Protein AF-A0A1I1KXE6-F1 (afdb_monomer_lite)

Secondary structure (DSSP, 8-state):
------------PPP-------S------EE-SS--EE-SHHHHHHH-TTS-HHHHHHHHHHHHHHHHHTTTS-TT-EEEEEEEETTEEEEEEESSS-EEEEEES--TTSSSS---EEEEEESS--BHHHHHHTT--HHHH-SEEEETTTTEEEE----

Organism: NCBI:txid574651

pLDDT: mean 83.88, std 18.48, range [37.38, 98.06]

Foldseek 3Di:
DDDDDDDDDDDDDDDDPPPPPDDDPPQDKDFFVPWAFAQALVSLVVGVPPADPLVSVQQNPQQVVQVVVLVPPDPGFGWTWGMDTNFKTWGWGDH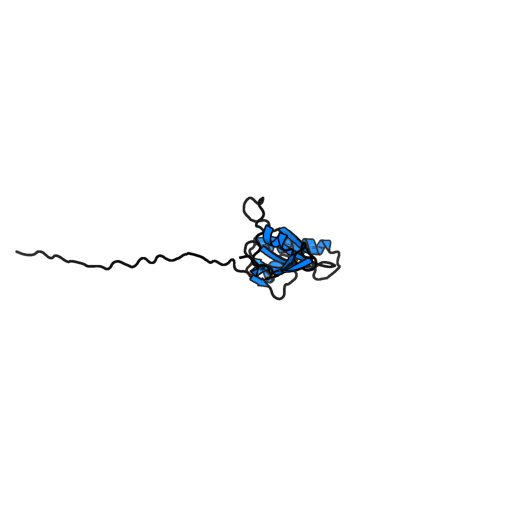VLIWTWMWGQPDPDPPPSGDIDTPDTHNPFAAPVSCVVVQPACVRRHQWGAHPVVRDIDGDHGD

Structure (mmCIF, N/CA/C/O backbone):
data_AF-A0A1I1KXE6-F1
#
_entry.id   AF-A0A1I1KXE6-F1
#
loop_
_atom_site.group_PDB
_atom_site.id
_atom_site.type_symbol
_atom_site.label_atom_id
_atom_site.label_alt_id
_atom_site.label_comp_id
_atom_site.label_asym_id
_atom_site.label_entity_id
_atom_site.label_seq_id
_atom_site.pdbx_PDB_ins_code
_atom_site.Cartn_x
_atom_site.Cartn_y
_atom_site.Cartn_z
_atom_site.occupancy
_atom_site.B_iso_or_equiv
_atom_site.auth_seq_id
_atom_site.auth_comp_id
_atom_site.auth_asym_id
_atom_site.auth_atom_id
_atom_site.pdbx_PDB_model_num
ATOM 1 N N . MET A 1 1 ? -86.847 -21.025 5.854 1.00 41.41 1 MET A N 1
ATOM 2 C CA . MET A 1 1 ? -85.815 -22.019 5.484 1.00 41.41 1 MET A CA 1
ATOM 3 C C . MET A 1 1 ? -84.518 -21.243 5.311 1.00 41.41 1 MET A C 1
ATOM 5 O O . MET A 1 1 ? -84.485 -20.377 4.456 1.00 41.41 1 MET A O 1
ATOM 9 N N . SER A 1 2 ? -83.664 -21.227 6.339 1.00 45.62 2 SER A N 1
ATOM 10 C CA . SER A 1 2 ? -82.397 -21.998 6.384 1.00 45.62 2 SER A CA 1
ATOM 11 C C . SER A 1 2 ? -81.297 -21.315 5.553 1.00 45.62 2 SER A C 1
ATOM 13 O O . SER A 1 2 ? -81.529 -21.044 4.389 1.00 45.62 2 SER A O 1
ATOM 15 N N . ALA A 1 3 ? -80.087 -21.013 6.018 1.00 39.41 3 ALA A N 1
ATOM 16 C CA . ALA A 1 3 ? -79.439 -21.131 7.318 1.00 39.41 3 ALA A CA 1
ATOM 17 C C . ALA A 1 3 ? -78.260 -20.130 7.358 1.00 39.41 3 ALA A C 1
ATOM 19 O O . ALA A 1 3 ? -77.681 -19.806 6.321 1.00 39.41 3 ALA A O 1
ATOM 20 N N . LEU A 1 4 ? -77.905 -19.673 8.563 1.00 44.94 4 LEU A N 1
ATOM 21 C CA . LEU A 1 4 ? -76.601 -19.087 8.879 1.00 44.94 4 LEU A CA 1
ATOM 22 C C . LEU A 1 4 ? -75.495 -20.130 8.653 1.00 44.94 4 LEU A C 1
ATOM 24 O O . LEU A 1 4 ? -75.635 -21.262 9.112 1.00 44.94 4 LEU A O 1
ATOM 28 N N . VAL A 1 5 ? -74.353 -19.711 8.103 1.00 53.12 5 VAL A N 1
ATOM 29 C CA . VAL A 1 5 ? -73.060 -20.353 8.383 1.00 53.12 5 VAL A CA 1
ATOM 30 C C . VAL A 1 5 ? -72.049 -19.262 8.731 1.00 53.12 5 VAL A C 1
ATOM 32 O O . VAL A 1 5 ? -71.606 -18.500 7.875 1.00 53.12 5 VAL A O 1
ATOM 35 N N . LEU A 1 6 ? -71.715 -19.189 10.021 1.00 48.81 6 LEU A N 1
ATOM 36 C CA . LEU A 1 6 ? -70.491 -18.581 10.536 1.00 48.81 6 LEU A CA 1
ATOM 37 C C . LEU A 1 6 ? -69.322 -19.521 10.227 1.00 48.81 6 LEU A C 1
ATOM 39 O O . LEU A 1 6 ? -69.389 -20.702 10.560 1.00 48.81 6 LEU A O 1
ATOM 43 N N . ALA A 1 7 ? -68.228 -18.989 9.688 1.00 56.66 7 ALA A N 1
ATOM 44 C CA . ALA A 1 7 ? -66.931 -19.654 9.723 1.00 56.66 7 ALA A CA 1
ATOM 45 C C . ALA A 1 7 ? -65.927 -18.738 10.432 1.00 56.66 7 ALA A C 1
ATOM 47 O O . ALA A 1 7 ? -65.491 -17.721 9.896 1.00 56.66 7 ALA A O 1
ATOM 48 N N . ALA A 1 8 ? -65.602 -19.108 11.670 1.00 54.84 8 ALA A N 1
ATOM 49 C CA . ALA A 1 8 ? -64.491 -18.567 12.431 1.00 54.84 8 ALA A CA 1
ATOM 50 C C . ALA A 1 8 ? -63.182 -19.161 11.892 1.00 54.84 8 ALA A C 1
ATOM 52 O O . ALA A 1 8 ? -63.000 -20.376 11.899 1.00 54.84 8 ALA A O 1
ATOM 53 N N . GLY A 1 9 ? -62.272 -18.300 11.438 1.00 46.72 9 GLY A N 1
ATOM 54 C CA . GLY A 1 9 ? -60.909 -18.668 11.067 1.00 46.72 9 GLY A CA 1
ATOM 55 C C . GLY A 1 9 ? -59.907 -17.982 11.987 1.00 46.72 9 GLY A C 1
ATOM 56 O O . GLY A 1 9 ? -59.546 -16.831 11.763 1.00 46.72 9 GLY A O 1
ATOM 57 N N . LEU A 1 10 ? -59.470 -18.693 13.026 1.00 55.59 10 LEU A N 1
ATOM 58 C CA . LEU A 1 10 ? -58.271 -18.379 13.803 1.00 55.59 10 LEU A CA 1
ATOM 59 C C . LEU A 1 10 ? -57.039 -18.653 12.925 1.00 55.59 10 LEU A C 1
ATOM 61 O O . LEU A 1 10 ? -56.799 -19.797 12.547 1.00 55.59 10 LEU A O 1
ATOM 65 N N . GLY A 1 11 ? -56.264 -17.616 12.606 1.00 50.56 11 GLY A N 1
ATOM 66 C CA . GLY A 1 11 ? -55.044 -17.716 11.801 1.00 50.56 11 GLY A CA 1
ATOM 67 C C . GLY A 1 11 ? -53.886 -16.951 12.436 1.00 50.56 11 GLY A C 1
ATOM 68 O O . GLY A 1 11 ? -53.798 -15.738 12.300 1.00 50.56 11 GLY A O 1
ATOM 69 N N . ALA A 1 12 ? -53.054 -17.703 13.157 1.00 60.78 12 ALA A N 1
ATOM 70 C CA . ALA A 1 12 ? -51.730 -17.429 13.721 1.00 60.78 12 ALA A CA 1
ATOM 71 C C . ALA A 1 12 ? -51.061 -16.059 13.452 1.00 60.78 12 ALA A C 1
ATOM 73 O O . ALA A 1 12 ? -50.735 -15.702 12.321 1.00 60.78 12 ALA A O 1
ATOM 74 N N . ALA A 1 13 ? -50.702 -15.371 14.542 1.00 61.81 13 ALA A N 1
ATOM 75 C CA . ALA A 1 13 ? -49.701 -14.311 14.538 1.00 61.81 13 ALA A CA 1
ATOM 76 C C . ALA A 1 13 ? -48.337 -14.881 14.105 1.00 61.81 13 ALA A C 1
ATOM 78 O O . ALA A 1 13 ? -47.782 -15.762 14.764 1.00 61.81 13 ALA A O 1
ATOM 79 N N . ALA A 1 14 ? -47.795 -14.377 12.996 1.00 60.69 14 ALA A N 1
ATOM 80 C CA . ALA A 1 14 ? -46.437 -14.689 12.572 1.00 60.69 14 ALA A CA 1
ATOM 81 C C . ALA A 1 14 ? -45.428 -14.011 13.518 1.00 60.69 14 ALA A C 1
ATOM 83 O O . ALA A 1 14 ? -45.583 -12.822 13.817 1.00 60.69 14 ALA A O 1
ATOM 84 N N . PRO A 1 15 ? -44.384 -14.717 13.989 1.00 52.41 15 PRO A N 1
ATOM 85 C CA . PRO A 1 15 ? -43.332 -14.090 14.766 1.00 52.41 15 PRO A CA 1
ATOM 86 C C . PRO A 1 15 ? -42.561 -13.118 13.871 1.00 52.41 15 PRO A C 1
ATOM 88 O O . PRO A 1 15 ? -42.193 -13.430 12.737 1.00 52.41 15 PRO A O 1
ATOM 91 N N . ALA A 1 16 ? -42.325 -11.923 14.405 1.00 56.09 16 ALA A N 1
ATOM 92 C CA . ALA A 1 16 ? -41.470 -10.919 13.809 1.00 56.09 16 ALA A CA 1
ATOM 93 C C . ALA A 1 16 ? -40.079 -11.513 13.547 1.00 56.09 16 ALA A C 1
ATOM 95 O O . ALA A 1 16 ? -39.319 -11.784 14.477 1.00 56.09 16 ALA A O 1
ATOM 96 N N . VAL A 1 17 ? -39.718 -11.680 12.274 1.00 53.38 17 VAL A N 1
ATOM 97 C CA . VAL A 1 17 ? -38.316 -11.842 11.889 1.00 53.38 17 VAL A CA 1
ATOM 98 C C . VAL A 1 17 ? -37.716 -10.444 11.879 1.00 53.38 17 VAL A C 1
ATOM 100 O O . VAL A 1 17 ? -37.549 -9.812 10.839 1.00 53.38 17 VAL A O 1
ATOM 103 N N . THR A 1 18 ? -37.421 -9.930 13.070 1.00 51.12 18 THR A N 1
ATOM 104 C CA . THR A 1 18 ? -36.503 -8.807 13.239 1.00 51.12 18 THR A CA 1
ATOM 105 C C . THR A 1 18 ? -35.128 -9.343 12.870 1.00 51.12 18 THR A C 1
ATOM 107 O O . THR A 1 18 ? -34.354 -9.791 13.713 1.00 51.12 18 THR A O 1
ATOM 110 N N . GLY A 1 19 ? -34.857 -9.400 11.567 1.00 45.28 19 GLY A N 1
ATOM 111 C CA . GLY A 1 19 ? -33.531 -9.670 11.055 1.00 45.28 19 GLY A CA 1
ATOM 112 C C . GLY A 1 19 ? -32.621 -8.583 11.594 1.00 45.28 19 GLY A C 1
ATOM 113 O O . GLY A 1 19 ? -32.635 -7.456 11.104 1.00 45.28 19 GLY A O 1
ATOM 114 N N . SER A 1 20 ? -31.854 -8.930 12.623 1.00 51.03 20 SER A N 1
ATOM 115 C CA . SER A 1 20 ? -30.671 -8.211 13.060 1.00 51.03 20 SER A CA 1
ATOM 116 C C . SER A 1 20 ? -29.697 -8.121 11.887 1.00 51.03 20 SER A C 1
ATOM 118 O O . SER A 1 20 ? -28.705 -8.837 11.819 1.00 51.03 20 SER A O 1
ATOM 120 N N . ALA A 1 21 ? -29.939 -7.188 10.970 1.00 48.06 21 ALA A N 1
ATOM 121 C CA . ALA A 1 21 ? -28.910 -6.577 10.143 1.00 48.06 21 ALA A CA 1
ATOM 122 C C . ALA A 1 21 ? -28.094 -5.623 11.035 1.00 48.06 21 ALA A C 1
ATOM 124 O O . ALA A 1 21 ? -27.962 -4.434 10.764 1.00 48.06 21 ALA A O 1
ATOM 125 N N . SER A 1 22 ? -27.615 -6.137 12.167 1.00 48.56 22 SER A N 1
ATOM 126 C CA . SER A 1 22 ? -26.813 -5.409 13.132 1.00 48.56 22 SER A CA 1
ATOM 127 C C . SER A 1 22 ? -25.443 -6.064 13.171 1.00 48.56 22 SER A C 1
ATOM 129 O O . SER A 1 22 ? -25.302 -7.215 13.572 1.00 48.56 22 SER A O 1
ATOM 131 N N . ALA A 1 23 ? -24.461 -5.272 12.745 1.00 43.88 23 ALA A N 1
ATOM 132 C CA . ALA A 1 23 ? -23.025 -5.482 12.854 1.00 43.88 23 ALA A CA 1
ATOM 133 C C . ALA A 1 23 ? -22.349 -6.460 11.867 1.00 43.88 23 ALA A C 1
ATOM 135 O O . ALA A 1 23 ? -22.761 -7.585 11.631 1.00 43.88 23 ALA A O 1
ATOM 136 N N . ALA A 1 24 ? -21.198 -5.996 11.371 1.00 42.62 24 ALA A N 1
ATOM 137 C CA . ALA A 1 24 ? -20.098 -6.799 10.843 1.00 42.62 24 ALA A CA 1
ATOM 138 C C . ALA A 1 24 ? -20.184 -7.323 9.394 1.00 42.62 24 ALA A C 1
ATOM 140 O O . ALA A 1 24 ? -19.811 -8.458 9.113 1.00 42.62 24 ALA A O 1
ATOM 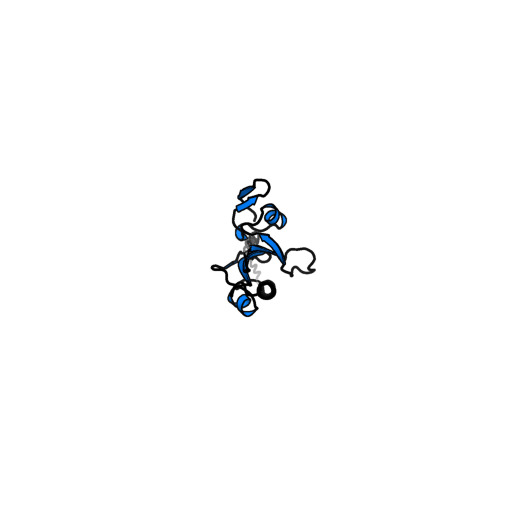141 N N . THR A 1 25 ? -20.370 -6.431 8.410 1.00 44.31 25 THR A N 1
ATOM 142 C CA . THR A 1 25 ? -19.406 -6.500 7.291 1.00 44.31 25 THR A CA 1
ATOM 143 C C . THR A 1 25 ? -18.069 -6.009 7.839 1.00 44.31 25 THR A C 1
ATOM 145 O O . THR A 1 25 ? -17.703 -4.846 7.656 1.00 44.31 25 THR A O 1
ATOM 148 N N . ALA A 1 26 ? -17.358 -6.867 8.578 1.00 50.03 26 ALA A N 1
ATOM 149 C CA . ALA A 1 26 ? -15.948 -6.635 8.851 1.00 50.03 26 ALA A CA 1
ATOM 150 C C . ALA A 1 26 ? -15.311 -6.268 7.506 1.00 50.03 26 ALA A C 1
ATOM 152 O O . ALA A 1 26 ? -15.572 -6.930 6.495 1.00 50.03 26 ALA A O 1
ATOM 153 N N . ARG A 1 27 ? -14.589 -5.143 7.441 1.00 65.50 27 ARG A N 1
ATOM 154 C CA . ARG A 1 27 ? -13.959 -4.694 6.194 1.00 65.50 27 ARG A CA 1
ATOM 155 C C . ARG A 1 27 ? -12.980 -5.780 5.765 1.00 65.50 27 ARG A C 1
ATOM 157 O O . ARG A 1 27 ? -11.855 -5.795 6.242 1.00 65.50 27 ARG A O 1
ATOM 164 N N . ARG A 1 28 ? -13.428 -6.684 4.887 1.00 86.75 28 ARG A N 1
ATOM 165 C CA . ARG A 1 28 ? -12.654 -7.843 4.442 1.00 86.75 28 ARG A CA 1
ATOM 166 C C . ARG A 1 28 ? -11.296 -7.362 3.948 1.00 86.75 28 ARG A C 1
ATOM 168 O O . ARG A 1 28 ? -11.234 -6.490 3.073 1.00 86.75 28 ARG A O 1
ATOM 175 N N . VAL A 1 29 ? -10.245 -7.902 4.549 1.00 92.94 29 VAL A N 1
ATOM 176 C CA . VAL A 1 29 ? -8.875 -7.736 4.077 1.00 92.94 29 VAL A CA 1
ATOM 177 C C . VAL A 1 29 ? -8.596 -8.854 3.077 1.00 92.94 29 VAL A C 1
ATOM 179 O O . VAL A 1 29 ? -8.995 -9.999 3.285 1.00 92.94 29 VAL A O 1
ATOM 182 N N . VAL A 1 30 ? -7.984 -8.499 1.954 1.00 95.00 30 VAL A N 1
ATOM 183 C CA . VAL A 1 30 ? -7.464 -9.431 0.952 1.00 95.00 30 VAL A CA 1
ATOM 184 C C . VAL A 1 30 ? -5.950 -9.418 1.084 1.00 95.00 30 VAL A C 1
ATOM 186 O O . VAL A 1 30 ? -5.364 -8.339 1.024 1.00 95.00 30 VAL A O 1
ATOM 189 N N . HIS A 1 31 ? -5.346 -10.587 1.267 1.00 95.50 31 HIS A N 1
ATOM 190 C CA . HIS A 1 31 ? -3.897 -10.763 1.345 1.00 95.50 31 HIS A CA 1
ATOM 191 C C . HIS A 1 31 ? -3.374 -11.341 0.027 1.00 95.50 31 HIS A C 1
ATOM 193 O O . HIS A 1 31 ? -4.053 -12.152 -0.604 1.00 95.50 31 HIS A O 1
ATOM 199 N N . PHE A 1 32 ? -2.187 -10.907 -0.388 1.00 95.00 32 PHE A N 1
ATOM 200 C CA . PHE A 1 32 ? -1.516 -11.349 -1.609 1.00 95.00 32 PHE A CA 1
ATOM 201 C C . PHE A 1 32 ? -0.160 -11.952 -1.239 1.00 95.00 32 PHE A C 1
ATOM 203 O O . PHE A 1 32 ? 0.783 -11.225 -0.928 1.00 95.00 32 PHE A O 1
ATOM 210 N N . GLU A 1 33 ? -0.072 -13.282 -1.263 1.00 91.19 33 GLU A N 1
ATOM 211 C CA . GLU A 1 33 ? 1.123 -14.030 -0.863 1.00 91.19 33 GLU A CA 1
ATOM 212 C C . GLU A 1 33 ? 1.530 -15.035 -1.962 1.00 91.19 33 GLU A C 1
ATOM 214 O O . GLU A 1 33 ? 0.732 -15.914 -2.296 1.00 91.19 33 GLU A O 1
ATOM 219 N N . PRO A 1 34 ? 2.748 -14.925 -2.536 1.00 88.75 34 PRO A N 1
ATOM 220 C CA . PRO A 1 34 ? 3.679 -13.799 -2.395 1.00 88.75 34 PRO A CA 1
ATOM 221 C C . PRO A 1 34 ? 3.177 -12.536 -3.136 1.00 88.75 34 PRO A C 1
ATOM 223 O O . PRO A 1 34 ? 2.437 -12.645 -4.118 1.00 88.75 34 PRO A O 1
ATOM 226 N N . PRO A 1 35 ? 3.592 -11.322 -2.722 1.00 91.50 35 PRO A N 1
ATOM 227 C CA . PRO A 1 35 ? 3.305 -10.116 -3.488 1.00 91.50 35 PRO A CA 1
ATOM 228 C C . PRO A 1 35 ? 4.111 -10.106 -4.796 1.00 91.50 35 PRO A C 1
ATOM 230 O O . PRO A 1 35 ? 5.264 -10.535 -4.848 1.00 91.50 35 PRO A O 1
ATOM 233 N N . HIS A 1 36 ? 3.517 -9.564 -5.859 1.00 95.44 36 HIS A N 1
ATOM 234 C CA . HIS A 1 36 ? 4.135 -9.477 -7.184 1.00 95.44 36 HIS A CA 1
ATOM 235 C C . HIS A 1 36 ? 4.273 -8.027 -7.645 1.00 95.44 36 HIS A C 1
ATOM 237 O O . HIS A 1 36 ? 3.419 -7.196 -7.337 1.00 95.44 36 HIS A O 1
ATOM 243 N N . SER A 1 37 ? 5.302 -7.757 -8.455 1.00 95.56 37 SER A N 1
ATOM 244 C CA . SER A 1 37 ? 5.494 -6.455 -9.099 1.00 95.56 37 SER A CA 1
ATOM 245 C C . SER A 1 37 ? 4.320 -6.121 -10.019 1.00 95.56 37 SER A C 1
ATOM 247 O O . SER A 1 37 ? 4.063 -6.799 -11.021 1.00 95.56 37 SER A O 1
ATOM 249 N N . VAL A 1 38 ? 3.633 -5.034 -9.697 1.00 97.12 38 VAL A N 1
ATOM 250 C CA . VAL A 1 38 ? 2.612 -4.402 -10.521 1.00 97.12 38 VAL A CA 1
ATOM 251 C C . VAL A 1 38 ? 3.222 -3.157 -11.144 1.00 97.12 38 VAL A C 1
ATOM 253 O O . VAL A 1 38 ? 3.640 -2.246 -10.439 1.00 97.12 38 VAL A O 1
ATOM 256 N N . HIS A 1 39 ? 3.278 -3.122 -12.472 1.00 94.81 39 HIS A N 1
ATOM 257 C CA . HIS A 1 39 ? 3.877 -2.015 -13.232 1.00 94.81 39 HIS A CA 1
ATOM 258 C C . HIS A 1 39 ? 3.160 -1.739 -14.563 1.00 94.81 39 HIS A C 1
ATOM 260 O O . HIS A 1 39 ? 3.649 -0.987 -15.401 1.00 94.81 39 HIS A O 1
ATOM 266 N N . ASN A 1 40 ? 2.015 -2.387 -14.794 1.00 96.50 40 ASN A N 1
ATOM 267 C CA . ASN A 1 40 ? 1.108 -2.132 -15.912 1.00 96.50 40 ASN A CA 1
ATOM 268 C C . ASN A 1 40 ? -0.269 -2.778 -15.658 1.00 96.50 40 ASN A C 1
ATOM 270 O O . ASN A 1 40 ? -0.445 -3.580 -14.735 1.00 96.50 40 ASN A O 1
ATOM 274 N N . ALA A 1 41 ? -1.241 -2.485 -16.526 1.00 97.19 41 ALA A N 1
ATOM 275 C CA . ALA A 1 41 ? -2.609 -2.997 -16.410 1.00 97.19 41 ALA A CA 1
ATOM 276 C C .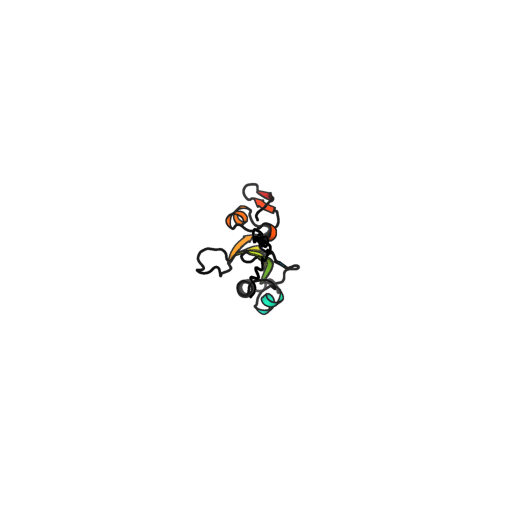 ALA A 1 41 ? -2.701 -4.536 -16.422 1.00 97.19 41 ALA A C 1
ATOM 278 O O . ALA A 1 41 ? -3.521 -5.103 -15.702 1.00 97.19 41 ALA A O 1
ATOM 279 N N . ARG A 1 42 ? -1.841 -5.224 -17.190 1.00 97.62 42 ARG A N 1
ATOM 280 C CA . ARG A 1 42 ? -1.815 -6.695 -17.266 1.00 97.62 42 ARG A CA 1
ATOM 281 C C . ARG A 1 42 ? -1.390 -7.306 -15.931 1.00 97.62 42 ARG A C 1
ATOM 283 O O . ARG A 1 42 ? -2.070 -8.194 -15.424 1.00 97.62 42 ARG A O 1
ATOM 290 N N . THR A 1 43 ? -0.304 -6.810 -15.341 1.00 97.50 43 THR A N 1
ATOM 291 C CA . THR A 1 43 ? 0.163 -7.250 -14.014 1.00 97.50 43 THR A CA 1
ATOM 292 C C . THR A 1 43 ? -0.849 -6.927 -12.915 1.00 97.50 43 THR A C 1
ATOM 294 O O . THR A 1 43 ? -1.122 -7.783 -12.079 1.00 97.50 43 THR A O 1
ATOM 297 N N . ALA A 1 44 ? -1.499 -5.759 -12.966 1.00 97.38 44 ALA A N 1
ATOM 298 C CA . ALA A 1 44 ? -2.539 -5.394 -12.006 1.00 97.38 44 ALA A CA 1
ATOM 299 C C . ALA A 1 44 ? -3.765 -6.317 -12.101 1.00 97.38 44 ALA A C 1
ATOM 301 O O . ALA A 1 44 ? -4.289 -6.752 -11.079 1.00 97.38 44 ALA A O 1
ATOM 302 N N . ALA A 1 45 ? -4.219 -6.644 -13.315 1.00 96.81 45 ALA A N 1
ATOM 303 C CA . ALA A 1 45 ? -5.330 -7.570 -13.523 1.00 96.81 45 ALA A CA 1
ATOM 304 C C . ALA A 1 45 ? -5.000 -8.993 -13.048 1.00 96.81 45 ALA A C 1
ATOM 306 O O . ALA A 1 45 ? -5.854 -9.645 -12.452 1.00 96.81 45 ALA A O 1
ATOM 307 N N . ARG A 1 46 ? -3.763 -9.453 -13.280 1.00 97.00 46 ARG A N 1
ATOM 308 C CA . ARG A 1 46 ? -3.306 -10.793 -12.893 1.00 97.00 46 ARG A CA 1
ATOM 309 C C . ARG A 1 46 ? -3.152 -10.949 -11.381 1.00 97.00 46 ARG A C 1
ATOM 311 O O . ARG A 1 46 ? -3.586 -11.956 -10.833 1.00 97.00 46 ARG A O 1
ATOM 318 N N . PHE A 1 47 ? -2.523 -9.981 -10.716 1.00 97.69 47 PHE A N 1
ATOM 319 C CA . PHE A 1 47 ? -2.083 -10.152 -9.329 1.00 97.69 47 PHE A CA 1
ATOM 320 C C . PHE A 1 47 ? -3.007 -9.503 -8.298 1.00 97.69 47 PHE A C 1
ATOM 322 O O . PHE A 1 47 ? -3.133 -10.023 -7.198 1.00 97.69 47 PHE A O 1
ATOM 329 N N . LEU A 1 48 ? -3.730 -8.434 -8.647 1.00 96.62 48 LEU A N 1
ATOM 330 C CA . LEU A 1 48 ? -4.598 -7.706 -7.709 1.00 96.62 48 LEU A CA 1
ATOM 331 C C . LEU A 1 48 ? -6.070 -8.116 -7.844 1.00 96.62 48 LEU A C 1
ATOM 333 O O . LEU A 1 48 ? -6.976 -7.270 -7.903 1.00 96.62 48 LEU A O 1
ATOM 337 N N . HIS A 1 49 ? -6.323 -9.421 -7.917 1.00 93.69 49 HIS A N 1
ATOM 338 C CA . HIS A 1 49 ? -7.678 -9.966 -7.904 1.00 93.69 49 HIS A CA 1
ATOM 339 C C . HIS A 1 49 ? -8.391 -9.619 -6.581 1.00 93.69 49 HIS A C 1
ATOM 341 O O . HIS A 1 49 ? -7.765 -9.361 -5.558 1.00 93.69 49 HIS A O 1
ATOM 347 N N . GLY A 1 50 ? -9.722 -9.506 -6.597 1.00 90.50 50 GLY A N 1
ATOM 348 C CA . GLY A 1 50 ? -10.496 -9.121 -5.403 1.00 90.50 50 GLY A CA 1
ATOM 349 C C . GLY A 1 50 ? -10.396 -7.641 -4.988 1.00 90.50 50 GLY A C 1
ATOM 350 O O . GLY A 1 50 ? -11.075 -7.224 -4.050 1.00 90.50 50 GLY A O 1
ATOM 351 N N . THR A 1 51 ? -9.612 -6.821 -5.697 1.00 94.31 51 THR A N 1
ATOM 352 C CA . THR A 1 51 ? -9.543 -5.366 -5.478 1.00 94.31 51 THR A CA 1
ATOM 353 C C . THR A 1 51 ? -10.538 -4.588 -6.350 1.00 94.31 51 THR A C 1
ATOM 355 O O . THR A 1 51 ? -11.195 -5.135 -7.241 1.00 94.31 51 THR A O 1
ATOM 358 N N . SER A 1 52 ? -10.661 -3.278 -6.117 1.00 92.56 52 SER A N 1
ATOM 359 C CA . SER A 1 52 ? -11.485 -2.405 -6.968 1.00 92.56 52 SER A CA 1
ATOM 360 C C . SER A 1 52 ? -10.811 -2.104 -8.321 1.00 92.56 52 SER A C 1
ATOM 362 O O . SER A 1 52 ? -9.585 -1.973 -8.364 1.00 92.56 52 SER A O 1
ATOM 364 N N . PRO A 1 53 ? -11.575 -1.900 -9.415 1.00 93.56 53 PRO A N 1
ATOM 365 C CA . PRO A 1 53 ? -11.017 -1.426 -10.686 1.00 93.56 53 PRO A CA 1
ATOM 366 C C . PRO A 1 53 ? -10.205 -0.129 -10.548 1.00 93.56 53 PRO A C 1
ATOM 368 O O . PRO A 1 53 ? -9.149 0.001 -11.161 1.00 93.56 53 PRO A O 1
ATOM 371 N N . ALA A 1 54 ? -10.657 0.796 -9.694 1.00 92.81 54 ALA A N 1
ATOM 372 C CA . ALA A 1 54 ? -9.951 2.045 -9.410 1.00 92.81 54 ALA A CA 1
ATOM 373 C C . ALA A 1 54 ? -8.569 1.806 -8.780 1.00 92.81 54 ALA A C 1
ATOM 375 O O . ALA A 1 54 ? -7.595 2.438 -9.179 1.00 92.81 54 ALA A O 1
ATOM 376 N N . PHE A 1 55 ? -8.462 0.861 -7.839 1.00 95.31 55 PHE A N 1
ATOM 377 C CA . PHE A 1 55 ? -7.173 0.509 -7.241 1.00 95.31 55 PHE A CA 1
ATOM 378 C C . PHE A 1 55 ? -6.233 -0.159 -8.246 1.00 95.31 55 PHE A C 1
ATOM 380 O O . PHE A 1 55 ? -5.060 0.188 -8.295 1.00 95.31 55 PHE A O 1
ATOM 387 N N . ARG A 1 56 ? -6.738 -1.071 -9.091 1.00 96.38 56 ARG A N 1
ATOM 388 C CA . ARG A 1 56 ? -5.912 -1.701 -10.138 1.00 96.38 56 ARG A CA 1
ATOM 389 C C . ARG A 1 56 ? -5.351 -0.685 -11.124 1.00 96.38 56 ARG A C 1
ATOM 391 O O . ARG A 1 56 ? -4.191 -0.799 -11.504 1.00 96.38 56 ARG A O 1
ATOM 398 N N . ARG A 1 57 ? -6.165 0.297 -11.525 1.00 96.06 57 ARG A N 1
ATOM 399 C CA . ARG A 1 57 ? -5.724 1.404 -12.380 1.00 96.06 57 ARG A CA 1
ATOM 400 C C . ARG A 1 57 ? -4.615 2.206 -11.700 1.00 96.06 57 ARG A C 1
ATOM 402 O O . ARG A 1 57 ? -3.545 2.335 -12.279 1.00 96.06 57 ARG A O 1
ATOM 409 N N . PHE A 1 58 ? -4.847 2.644 -10.462 1.00 96.06 58 PHE A N 1
ATOM 410 C CA . PHE A 1 58 ? -3.842 3.351 -9.666 1.00 96.06 58 PHE A CA 1
ATOM 411 C C . PHE A 1 58 ? -2.529 2.563 -9.570 1.00 96.06 58 PHE A C 1
ATOM 413 O O . PHE A 1 58 ? -1.476 3.091 -9.903 1.00 96.06 58 PHE A O 1
ATOM 420 N N . ALA A 1 59 ? -2.586 1.288 -9.177 1.00 97.06 59 ALA A N 1
ATOM 421 C CA . ALA A 1 59 ? -1.386 0.481 -8.990 1.00 97.06 59 ALA A CA 1
ATOM 422 C C . ALA A 1 59 ? -0.615 0.255 -10.302 1.00 97.06 59 ALA A C 1
ATOM 424 O O . ALA A 1 59 ? 0.612 0.221 -10.304 1.00 97.06 59 ALA A O 1
ATOM 425 N N . ALA A 1 60 ? -1.323 0.126 -11.427 1.00 97.19 60 ALA A N 1
ATOM 426 C CA . ALA A 1 60 ? -0.700 0.036 -12.742 1.00 97.19 60 ALA A CA 1
ATOM 427 C C . ALA A 1 60 ? 0.010 1.340 -13.141 1.00 97.19 60 ALA A C 1
ATOM 429 O O . ALA A 1 60 ? 1.130 1.285 -13.642 1.00 97.19 60 ALA A O 1
ATOM 430 N N . GLU A 1 61 ? -0.638 2.488 -12.935 1.00 96.50 61 GLU A N 1
ATOM 431 C CA . GLU A 1 61 ? -0.099 3.812 -13.271 1.00 96.50 61 GLU A CA 1
ATOM 432 C C . GLU A 1 61 ? 1.108 4.162 -12.391 1.00 96.50 61 GLU A C 1
ATOM 434 O O . GLU A 1 61 ? 2.164 4.540 -12.904 1.00 96.50 61 GLU A O 1
ATOM 439 N N . GLU A 1 62 ? 0.982 3.952 -11.083 1.00 96.44 62 GLU A N 1
ATOM 440 C CA . GLU A 1 62 ? 2.029 4.232 -10.104 1.00 96.44 62 GLU A CA 1
ATOM 441 C C . GLU A 1 62 ? 3.214 3.272 -10.251 1.00 96.44 62 GLU A C 1
ATOM 443 O O . GLU A 1 62 ? 4.364 3.698 -10.297 1.00 96.44 62 GLU A O 1
ATOM 448 N N . GLY A 1 63 ? 2.958 1.978 -10.448 1.00 95.69 63 GLY A N 1
ATOM 449 C CA . GLY A 1 63 ? 4.011 1.008 -10.728 1.00 95.69 63 GLY A CA 1
ATOM 450 C C . GLY A 1 63 ? 4.765 1.301 -12.029 1.00 95.69 63 GLY A C 1
ATOM 451 O O . GLY A 1 63 ? 5.984 1.147 -12.092 1.00 95.69 63 GLY A O 1
ATOM 452 N N . ALA A 1 64 ? 4.062 1.766 -13.068 1.00 94.75 64 ALA A N 1
ATOM 453 C CA . ALA A 1 64 ? 4.698 2.207 -14.305 1.00 94.75 64 ALA A CA 1
ATOM 454 C C . ALA A 1 64 ? 5.556 3.463 -14.090 1.00 94.75 64 ALA A C 1
ATOM 456 O O . ALA A 1 64 ? 6.617 3.575 -14.701 1.00 94.75 64 ALA A O 1
ATOM 457 N N . ARG A 1 65 ? 5.111 4.404 -13.242 1.00 94.62 65 ARG A N 1
ATOM 458 C CA . ARG A 1 65 ? 5.889 5.588 -12.845 1.00 94.62 65 ARG A CA 1
ATOM 459 C C . ARG A 1 65 ? 7.176 5.179 -12.130 1.00 94.62 65 ARG A C 1
ATOM 461 O O . ARG A 1 65 ? 8.247 5.523 -12.615 1.00 94.62 65 ARG A O 1
ATOM 468 N N . ILE A 1 66 ? 7.062 4.361 -11.082 1.00 93.94 66 ILE A N 1
ATOM 469 C CA . ILE A 1 66 ? 8.189 3.796 -10.326 1.00 93.94 66 ILE A CA 1
ATOM 470 C C . ILE A 1 66 ? 9.213 3.159 -11.269 1.00 93.94 66 ILE A C 1
ATOM 472 O O . ILE A 1 66 ? 10.393 3.481 -11.220 1.00 93.94 66 ILE A O 1
ATOM 476 N N . ARG A 1 67 ? 8.763 2.294 -12.185 1.00 91.75 67 ARG A N 1
ATOM 477 C CA . ARG A 1 67 ? 9.658 1.598 -13.117 1.00 91.75 67 ARG A CA 1
ATOM 478 C C . ARG A 1 67 ? 10.390 2.536 -14.081 1.00 91.75 67 ARG A C 1
ATOM 480 O O . ARG A 1 67 ? 11.517 2.236 -14.458 1.00 91.75 67 ARG A O 1
ATOM 487 N N . ARG A 1 68 ? 9.762 3.638 -14.507 1.00 91.31 68 ARG A N 1
ATOM 488 C CA . ARG A 1 68 ? 10.423 4.655 -15.346 1.00 91.31 68 ARG A CA 1
ATOM 489 C C . ARG A 1 68 ? 11.461 5.450 -14.558 1.00 91.31 68 ARG A C 1
ATOM 491 O O . ARG A 1 68 ? 12.506 5.771 -15.110 1.00 91.31 68 ARG A O 1
ATOM 498 N N . GLU A 1 69 ? 11.164 5.767 -13.302 1.00 90.00 69 GLU A N 1
ATOM 499 C CA . GLU A 1 69 ? 12.035 6.568 -12.434 1.00 90.00 69 GLU A CA 1
ATOM 500 C C . GLU A 1 69 ? 13.211 5.771 -11.855 1.00 90.00 69 GLU A C 1
ATOM 502 O O . GLU A 1 69 ? 14.268 6.343 -11.621 1.00 90.00 69 GLU A O 1
ATOM 507 N N . ASP A 1 70 ? 13.069 4.453 -11.683 1.00 87.75 70 ASP A N 1
ATOM 508 C CA . ASP A 1 70 ? 14.110 3.576 -11.123 1.00 87.75 70 ASP A CA 1
ATOM 509 C C . ASP A 1 70 ? 15.369 3.447 -12.006 1.00 87.75 70 ASP A C 1
ATOM 511 O O . ASP A 1 70 ? 16.375 2.883 -11.581 1.00 87.75 70 ASP A O 1
ATOM 515 N N . GLY A 1 71 ? 15.339 3.936 -13.252 1.00 76.62 71 GLY A N 1
ATOM 516 C CA . GLY A 1 71 ? 16.541 4.066 -14.088 1.00 76.62 71 GLY A CA 1
ATOM 517 C C . GLY A 1 71 ? 17.254 2.752 -14.444 1.00 76.62 71 GLY A C 1
ATOM 518 O O . GLY A 1 71 ? 18.371 2.793 -14.948 1.00 76.62 71 GLY A O 1
ATOM 519 N N . GLY A 1 72 ? 16.627 1.593 -14.208 1.00 69.12 72 GLY A N 1
ATOM 520 C CA . GLY A 1 72 ? 17.180 0.274 -14.534 1.00 69.12 72 GLY A CA 1
ATOM 521 C C . GLY A 1 72 ? 17.899 -0.445 -13.389 1.00 69.12 72 GLY A C 1
ATOM 522 O O . GLY A 1 72 ? 18.575 -1.437 -13.651 1.00 69.12 72 GLY A O 1
ATOM 523 N N . CYS A 1 73 ? 17.740 -0.002 -12.137 1.00 68.69 73 CYS A N 1
ATOM 524 C CA . CYS A 1 73 ? 18.319 -0.681 -10.974 1.00 68.69 73 CYS A CA 1
ATOM 525 C C . CYS A 1 73 ? 17.905 -2.151 -10.851 1.00 68.69 73 CYS A C 1
ATOM 527 O O . CYS A 1 73 ? 18.722 -2.990 -10.469 1.00 68.69 73 CYS A O 1
ATOM 529 N N . GLN A 1 74 ? 16.644 -2.479 -11.157 1.00 64.62 74 GLN A N 1
ATOM 530 C CA . GLN A 1 74 ? 16.148 -3.856 -11.140 1.00 64.62 74 GLN A CA 1
ATOM 531 C C . GLN A 1 74 ? 15.150 -4.143 -12.273 1.00 64.62 74 GLN A C 1
ATOM 533 O O . GLN A 1 74 ? 14.371 -3.294 -12.698 1.00 64.62 74 GLN A O 1
ATOM 538 N N . GLY A 1 75 ? 15.101 -5.401 -12.729 1.00 69.12 75 GLY A N 1
ATOM 539 C CA . GLY A 1 75 ? 14.115 -5.858 -13.723 1.00 69.12 75 GLY A CA 1
ATOM 540 C C . GLY A 1 75 ? 12.662 -5.903 -13.216 1.00 69.12 75 GLY A C 1
ATOM 541 O O . GLY A 1 75 ? 11.733 -6.051 -14.019 1.00 69.12 75 GLY A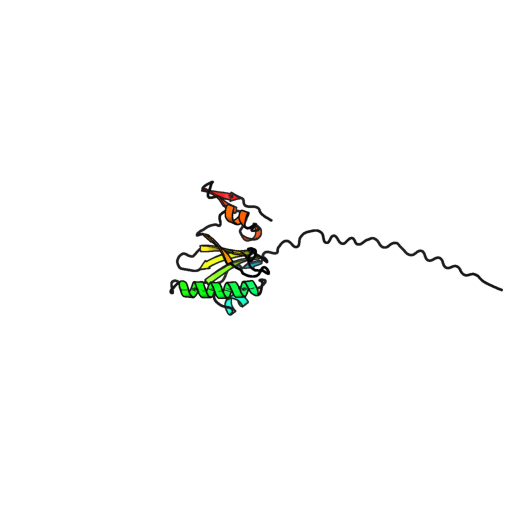 O 1
ATOM 542 N N . ASN A 1 76 ? 12.462 -5.752 -11.900 1.00 81.38 76 ASN A N 1
ATOM 543 C CA . ASN A 1 76 ? 11.196 -5.994 -11.205 1.00 81.38 76 ASN A CA 1
ATOM 544 C C . ASN A 1 76 ? 10.623 -4.756 -10.485 1.00 81.38 76 ASN A C 1
ATOM 546 O O . ASN A 1 76 ? 9.736 -4.895 -9.639 1.00 81.38 76 ASN A O 1
ATOM 550 N N . SER A 1 77 ? 11.076 -3.550 -10.818 1.00 92.44 77 SER A N 1
ATOM 551 C CA . SER A 1 77 ? 10.612 -2.313 -10.179 1.00 92.44 77 SER A CA 1
ATOM 552 C C . SER A 1 77 ? 9.115 -2.075 -10.401 1.00 92.44 77 SER A C 1
ATOM 554 O O . SER A 1 77 ? 8.574 -2.376 -11.473 1.00 92.44 77 SER A O 1
ATOM 556 N N . GLY A 1 78 ? 8.426 -1.592 -9.367 1.00 94.56 78 GLY A N 1
ATOM 557 C CA . GLY A 1 78 ? 6.972 -1.428 -9.367 1.00 94.56 78 GLY A CA 1
ATOM 558 C C . GLY A 1 78 ? 6.347 -1.490 -7.975 1.00 94.56 78 GLY A C 1
ATOM 559 O O . GLY A 1 78 ? 7.034 -1.450 -6.958 1.00 94.56 78 GLY A O 1
ATOM 560 N N . LEU A 1 79 ? 5.021 -1.597 -7.940 1.00 96.81 79 LEU A N 1
ATOM 561 C CA . LEU A 1 79 ? 4.237 -1.726 -6.712 1.00 96.81 79 LEU A CA 1
ATOM 562 C C . LEU A 1 79 ? 4.073 -3.189 -6.302 1.00 96.81 79 LEU A C 1
ATOM 564 O O . LEU A 1 79 ? 3.662 -4.009 -7.117 1.00 96.81 79 LEU A O 1
ATOM 568 N N . TYR A 1 80 ? 4.294 -3.498 -5.030 1.00 97.50 80 TYR A N 1
ATOM 569 C CA . TYR A 1 80 ? 4.107 -4.825 -4.446 1.00 97.50 80 TYR A CA 1
ATOM 570 C C . TYR A 1 80 ? 3.040 -4.738 -3.362 1.00 97.50 80 TYR A C 1
ATOM 572 O O . TYR A 1 80 ? 3.310 -4.319 -2.243 1.00 97.50 80 TYR A O 1
ATOM 580 N N . VAL A 1 81 ? 1.803 -5.107 -3.686 1.00 98.06 81 VAL A N 1
ATOM 581 C CA . VAL A 1 81 ? 0.691 -5.044 -2.725 1.00 98.06 81 VAL A CA 1
ATOM 582 C C . VAL A 1 81 ? 0.662 -6.331 -1.910 1.00 98.06 81 VAL A C 1
ATOM 584 O O . VAL A 1 81 ? 0.578 -7.405 -2.491 1.00 98.06 81 VAL A O 1
ATOM 587 N N . GLN A 1 82 ? 0.694 -6.216 -0.584 1.00 97.62 82 GLN A N 1
ATOM 588 C CA . GLN A 1 82 ? 0.616 -7.340 0.356 1.00 97.62 82 GLN A CA 1
ATOM 589 C C . GLN A 1 82 ? -0.791 -7.503 0.929 1.00 97.62 82 GLN A C 1
ATOM 591 O O . GLN A 1 82 ? -1.277 -8.621 1.076 1.00 97.62 82 GLN A O 1
ATOM 596 N N . ALA A 1 83 ? -1.470 -6.394 1.229 1.00 97.25 83 ALA A N 1
ATOM 597 C CA . ALA A 1 83 ? -2.815 -6.420 1.787 1.00 97.25 83 ALA A CA 1
ATOM 598 C C . ALA A 1 83 ? -3.687 -5.288 1.234 1.00 97.25 83 ALA A C 1
ATOM 600 O O . ALA A 1 83 ? -3.217 -4.179 0.973 1.00 97.25 83 ALA A O 1
ATOM 601 N N . PHE A 1 84 ? -4.983 -5.549 1.075 1.00 96.69 84 PHE A N 1
ATOM 602 C CA . PHE A 1 84 ? -5.956 -4.600 0.542 1.00 96.69 84 PHE A CA 1
ATOM 603 C C . PHE A 1 84 ? -7.277 -4.637 1.307 1.00 96.69 84 PHE A C 1
ATOM 605 O O . PHE A 1 84 ? -7.800 -5.689 1.657 1.00 96.69 84 PHE A O 1
ATOM 612 N N . THR A 1 85 ? -7.889 -3.469 1.464 1.00 94.06 85 THR A N 1
ATOM 613 C CA . THR A 1 85 ? -9.301 -3.304 1.811 1.00 94.06 85 THR A CA 1
ATOM 614 C C . THR A 1 85 ? -9.899 -2.162 0.988 1.00 94.06 85 THR A C 1
ATOM 616 O O . THR A 1 85 ? -9.179 -1.393 0.356 1.00 94.06 85 THR A O 1
ATOM 619 N N . ARG A 1 86 ? -11.225 -1.966 1.031 1.00 89.94 86 ARG A N 1
ATOM 620 C CA . ARG A 1 86 ? -11.941 -0.946 0.230 1.00 89.94 86 ARG A CA 1
ATOM 621 C C . ARG A 1 86 ? -11.402 0.487 0.348 1.00 89.94 86 ARG A C 1
ATOM 623 O O . ARG A 1 86 ? -11.776 1.326 -0.466 1.00 89.94 86 ARG A O 1
ATOM 630 N N . GLY A 1 87 ? -10.571 0.794 1.344 1.00 91.56 87 GLY A N 1
ATOM 631 C CA . GLY A 1 87 ? -9.920 2.101 1.393 1.00 91.56 87 GLY A CA 1
ATOM 632 C C . GLY A 1 87 ? -8.515 2.154 1.957 1.00 91.56 87 GLY A C 1
ATOM 633 O O . GLY A 1 87 ? -8.084 3.236 2.337 1.00 91.56 87 GLY A O 1
ATOM 634 N N . TYR A 1 88 ? -7.817 1.026 2.025 1.00 95.56 88 TYR A N 1
ATOM 635 C CA . TYR A 1 88 ? -6.385 1.020 2.302 1.00 95.56 88 TYR A CA 1
ATOM 636 C C . TYR A 1 88 ? -5.715 -0.094 1.508 1.00 95.56 88 TYR A C 1
ATOM 638 O O . TYR A 1 88 ? -6.343 -1.114 1.229 1.00 95.56 88 TYR A O 1
ATOM 646 N N . ALA A 1 89 ? -4.449 0.100 1.186 1.00 97.19 89 ALA A N 1
ATOM 647 C CA . ALA A 1 89 ? -3.575 -0.936 0.678 1.00 97.19 89 ALA A CA 1
ATOM 648 C C . ALA A 1 89 ? -2.228 -0.802 1.382 1.00 97.19 89 ALA A C 1
ATOM 650 O O . ALA A 1 89 ? -1.787 0.318 1.637 1.00 97.19 89 ALA A O 1
ATOM 651 N N . PHE A 1 90 ? -1.615 -1.929 1.704 1.00 97.62 90 PHE A N 1
ATOM 652 C CA . PHE A 1 90 ? -0.319 -2.026 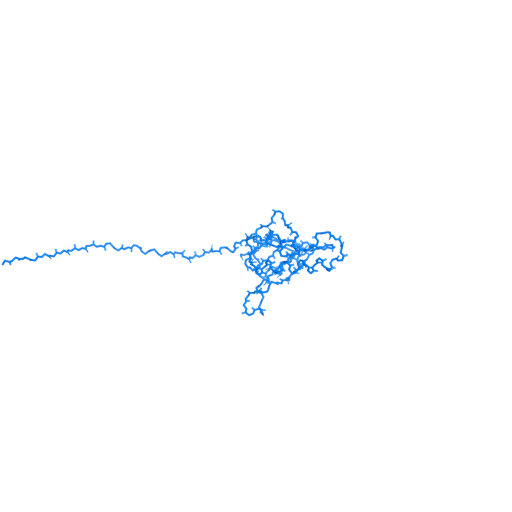2.361 1.00 97.62 90 PHE A CA 1
ATOM 653 C C . PHE A 1 90 ? 0.593 -2.924 1.531 1.00 97.62 90 PHE A C 1
ATOM 655 O O . PHE A 1 90 ? 0.120 -3.866 0.886 1.00 97.62 90 PHE A O 1
ATOM 662 N N . GLY A 1 91 ? 1.879 -2.605 1.507 1.00 97.19 91 GLY A N 1
ATOM 663 C CA . GLY A 1 91 ? 2.843 -3.292 0.668 1.00 97.19 91 GLY A CA 1
ATOM 664 C C . GLY A 1 91 ? 4.167 -2.552 0.605 1.00 97.19 91 GLY A C 1
ATOM 665 O O . GLY A 1 91 ? 4.534 -1.846 1.541 1.00 97.19 91 GLY A O 1
ATOM 666 N N . SER A 1 92 ? 4.858 -2.678 -0.521 1.00 96.19 92 SER A N 1
ATOM 667 C CA . SER A 1 92 ? 6.132 -2.015 -0.769 1.00 96.19 92 SER A CA 1
ATOM 668 C C . SER A 1 92 ? 6.243 -1.442 -2.179 1.00 96.19 92 SER A C 1
ATOM 670 O O . SER A 1 92 ? 5.495 -1.789 -3.099 1.00 96.19 92 SER A O 1
ATOM 672 N N . VAL A 1 93 ? 7.194 -0.530 -2.331 1.00 95.88 93 VAL A N 1
ATOM 673 C CA . VAL A 1 93 ? 7.672 -0.007 -3.606 1.00 95.88 93 VAL A CA 1
ATOM 674 C C . VAL A 1 93 ? 9.023 -0.648 -3.891 1.00 95.88 93 VAL A C 1
ATOM 676 O O . VAL A 1 93 ? 9.948 -0.553 -3.087 1.00 95.88 93 VAL A O 1
ATOM 679 N N . GLY A 1 94 ? 9.115 -1.340 -5.025 1.00 92.69 94 GLY A N 1
ATOM 680 C CA . GLY A 1 94 ? 10.359 -1.918 -5.514 1.00 92.69 94 GLY A CA 1
ATOM 681 C C . GLY A 1 94 ? 11.104 -0.911 -6.380 1.00 92.69 94 GLY A C 1
ATOM 682 O O . GLY A 1 94 ? 10.686 -0.663 -7.511 1.00 92.69 94 GLY A O 1
ATOM 683 N N . THR A 1 95 ? 12.187 -0.369 -5.834 1.00 89.19 95 THR A N 1
ATOM 684 C CA . THR A 1 95 ? 13.199 0.493 -6.473 1.00 89.19 95 THR A CA 1
ATOM 685 C C . THR A 1 95 ? 14.580 0.142 -5.906 1.00 89.19 95 THR A C 1
ATOM 687 O O . THR A 1 95 ? 14.673 -0.717 -5.022 1.00 89.19 95 THR A O 1
ATOM 690 N N . CYS A 1 96 ? 15.659 0.811 -6.333 1.00 84.69 96 CYS A N 1
ATOM 691 C CA . CYS A 1 96 ? 16.923 0.775 -5.584 1.00 84.69 96 CYS A CA 1
ATOM 692 C C . CYS A 1 96 ? 16.664 1.178 -4.117 1.00 84.69 96 CYS A C 1
ATOM 694 O O . CYS A 1 96 ? 16.253 2.303 -3.835 1.00 84.69 96 CYS A O 1
ATOM 696 N N . GLY A 1 97 ? 16.893 0.264 -3.175 1.00 85.56 97 GLY A N 1
ATOM 697 C CA . GLY A 1 97 ? 16.652 0.484 -1.746 1.00 85.56 97 GLY A CA 1
ATOM 698 C C . GLY A 1 97 ? 15.244 0.105 -1.292 1.00 85.56 97 GLY A C 1
ATOM 699 O O . GLY A 1 97 ? 15.122 -0.538 -0.256 1.00 85.56 97 GLY A O 1
ATOM 700 N N . GLY A 1 98 ? 14.215 0.415 -2.088 1.00 91.31 98 GLY A N 1
ATOM 701 C CA . GLY A 1 98 ? 12.819 0.082 -1.798 1.00 91.31 98 GLY A CA 1
ATOM 702 C C . GLY A 1 98 ? 12.306 0.622 -0.456 1.00 91.31 98 GLY A C 1
ATOM 703 O O . GLY A 1 98 ? 13.055 1.118 0.385 1.00 91.31 98 GLY A O 1
ATOM 704 N N . TYR A 1 99 ? 10.995 0.552 -0.254 1.00 94.88 99 TYR A N 1
ATOM 705 C CA . TYR A 1 99 ? 10.386 0.954 1.016 1.00 94.88 99 TYR A CA 1
ATOM 706 C C . TYR A 1 99 ? 9.008 0.318 1.199 1.00 94.88 99 TYR A C 1
ATOM 708 O O . TYR A 1 99 ? 8.328 -0.008 0.223 1.00 94.88 99 TYR A O 1
ATOM 716 N N . VAL A 1 100 ? 8.577 0.142 2.449 1.00 96.00 100 VAL A N 1
ATOM 717 C CA . VAL A 1 100 ? 7.195 -0.232 2.772 1.00 96.00 100 VAL A CA 1
ATOM 718 C C . VAL A 1 100 ? 6.304 0.997 2.711 1.00 96.00 100 VAL A C 1
ATOM 720 O O . VAL A 1 100 ? 6.704 2.087 3.118 1.00 96.00 100 VAL A O 1
ATOM 723 N N . ALA A 1 101 ? 5.082 0.832 2.225 1.00 97.44 101 ALA A N 1
ATOM 724 C CA . ALA A 1 101 ? 4.187 1.943 1.971 1.00 97.44 101 ALA A CA 1
ATOM 725 C C . ALA A 1 101 ? 2.726 1.615 2.275 1.00 97.44 101 ALA A C 1
ATOM 727 O O . ALA A 1 101 ? 2.278 0.464 2.283 1.00 97.44 101 ALA A O 1
ATOM 728 N N . LEU A 1 102 ? 1.977 2.680 2.545 1.00 97.62 102 LEU A N 1
ATOM 729 C CA . LEU A 1 102 ? 0.541 2.650 2.773 1.00 97.62 102 LEU A CA 1
ATOM 730 C C . LEU A 1 102 ? -0.134 3.593 1.790 1.00 97.62 102 LEU A C 1
ATOM 732 O O . LEU A 1 102 ? 0.181 4.784 1.725 1.00 97.62 102 LEU A O 1
ATOM 736 N N . TRP A 1 103 ? -1.147 3.074 1.108 1.00 96.81 103 TRP A N 1
ATOM 737 C CA . TRP A 1 103 ? -2.000 3.842 0.213 1.00 96.81 103 TRP A CA 1
ATOM 738 C C . TRP A 1 103 ? -3.423 3.900 0.745 1.00 96.81 103 TRP A C 1
ATOM 740 O O . TRP A 1 103 ? -3.921 2.962 1.370 1.00 96.81 103 TRP A O 1
ATOM 750 N N . THR A 1 104 ? -4.120 4.999 0.474 1.00 94.38 104 THR A N 1
ATOM 751 C CA . THR A 1 104 ? -5.539 5.132 0.814 1.00 94.38 104 THR A CA 1
ATOM 752 C C . THR A 1 104 ? -6.274 6.024 -0.177 1.00 94.38 104 THR A C 1
ATOM 754 O O . THR A 1 104 ? -5.704 6.943 -0.758 1.00 94.38 104 THR A O 1
ATOM 757 N N . ASN A 1 105 ? -7.567 5.757 -0.343 1.00 91.75 105 ASN A N 1
ATOM 758 C CA . ASN A 1 105 ? -8.511 6.586 -1.093 1.00 91.75 105 ASN A CA 1
ATOM 759 C C . ASN A 1 105 ? -9.434 7.418 -0.179 1.00 91.75 105 ASN A C 1
ATOM 761 O O . ASN A 1 105 ? -10.404 8.006 -0.653 1.00 91.75 105 ASN A O 1
ATOM 765 N N . ARG A 1 106 ? -9.185 7.438 1.141 1.00 86.31 106 ARG A N 1
ATOM 766 C CA . ARG A 1 106 ? -10.082 8.063 2.131 1.00 86.31 106 ARG A CA 1
ATOM 767 C C . ARG A 1 106 ? -9.847 9.558 2.358 1.00 86.31 106 ARG A C 1
ATOM 769 O O . ARG A 1 106 ? -10.421 10.137 3.279 1.00 86.31 106 ARG A O 1
ATOM 776 N N . LEU A 1 107 ? -8.975 10.189 1.581 1.00 80.44 107 LEU A N 1
ATOM 777 C CA . LEU A 1 107 ? -8.565 11.568 1.836 1.00 80.44 107 LEU A CA 1
ATOM 778 C C . LEU A 1 107 ? -9.581 12.542 1.239 1.00 80.44 107 LEU A C 1
ATOM 780 O O . LEU A 1 107 ? -9.991 12.397 0.089 1.00 80.44 107 LEU A O 1
ATOM 784 N N . LYS A 1 108 ? -10.024 13.513 2.053 1.00 62.62 108 LYS A N 1
ATOM 785 C CA . LYS A 1 108 ? -10.980 14.550 1.637 1.00 62.62 108 LYS A CA 1
ATOM 786 C C . LYS A 1 108 ? -10.361 15.387 0.507 1.00 62.62 108 LYS A C 1
ATOM 788 O O . LYS A 1 108 ? -9.198 15.767 0.610 1.00 62.62 108 LYS A O 1
ATOM 793 N N . GLY A 1 109 ? -11.133 15.652 -0.550 1.00 50.47 109 GLY A N 1
ATOM 794 C CA . GLY A 1 109 ? -10.700 16.422 -1.729 1.00 50.47 109 GLY A CA 1
ATOM 795 C C . GLY A 1 109 ? -10.928 15.722 -3.074 1.00 50.47 109 GLY A C 1
ATOM 796 O O . GLY A 1 109 ? -10.942 16.380 -4.104 1.00 50.47 109 GLY A O 1
ATOM 797 N N . GLY A 1 110 ? -11.196 14.413 -3.083 1.00 43.69 110 GLY A N 1
ATOM 798 C CA . GLY A 1 110 ? -11.832 13.751 -4.224 1.00 43.69 110 GLY A CA 1
ATOM 799 C C . GLY A 1 110 ? -13.338 13.757 -3.999 1.00 43.69 110 GLY A C 1
ATOM 800 O O . GLY A 1 110 ? -13.808 13.015 -3.140 1.00 43.69 110 GLY A O 1
ATOM 801 N N . GLY A 1 111 ? -14.088 14.602 -4.715 1.00 37.38 111 GLY A N 1
ATOM 802 C CA . GLY A 1 111 ? -15.526 14.858 -4.494 1.00 37.38 111 GLY A CA 1
ATOM 803 C C . GLY A 1 111 ? -16.444 13.623 -4.488 1.00 37.38 111 GLY A C 1
ATOM 804 O O . GLY A 1 111 ? -17.605 13.717 -4.106 1.00 37.38 111 GLY A O 1
ATOM 805 N N . LYS A 1 112 ? -15.922 12.452 -4.858 1.00 42.22 112 LYS A N 1
ATOM 806 C CA . LYS A 1 112 ? -16.470 11.113 -4.624 1.00 42.22 112 LYS A CA 1
ATOM 807 C C . LYS A 1 112 ? -15.252 10.229 -4.330 1.00 42.22 112 LYS A C 1
ATOM 809 O O . LYS A 1 112 ? -14.366 10.172 -5.177 1.00 42.22 112 LYS A O 1
ATOM 814 N N . GLY A 1 113 ? -15.136 9.629 -3.140 1.00 49.69 113 GLY A N 1
ATOM 815 C CA . GLY A 1 113 ? -13.928 8.892 -2.719 1.00 49.69 113 GLY A CA 1
ATOM 816 C C . GLY A 1 113 ? -13.393 7.976 -3.829 1.00 49.69 113 GLY A C 1
ATOM 817 O O . GLY A 1 113 ? -14.098 7.069 -4.261 1.00 49.69 113 GLY A O 1
ATOM 818 N N . GLY A 1 114 ? -12.192 8.253 -4.350 1.00 57.50 114 GLY A N 1
ATOM 819 C CA . GLY A 1 114 ? -11.809 7.671 -5.644 1.00 57.50 114 GLY A CA 1
ATOM 820 C C . GLY A 1 114 ? -10.342 7.761 -6.055 1.00 57.50 114 GLY A C 1
ATOM 821 O O . GLY A 1 114 ? -9.907 6.917 -6.834 1.00 57.50 114 GLY A O 1
ATOM 822 N N . HIS A 1 115 ? -9.551 8.689 -5.511 1.00 84.38 115 HIS A N 1
ATOM 823 C CA . HIS A 1 115 ? -8.127 8.776 -5.851 1.00 84.38 115 HIS A CA 1
ATOM 824 C C . HIS A 1 115 ? -7.287 8.129 -4.758 1.00 84.38 115 HIS A C 1
ATOM 826 O O . HIS A 1 115 ? -7.195 8.628 -3.636 1.00 84.38 115 HIS A O 1
ATOM 832 N N . TRP A 1 116 ? -6.718 6.977 -5.091 1.00 92.56 116 TRP A N 1
ATOM 833 C CA . TRP A 1 116 ? -5.692 6.337 -4.285 1.00 92.56 116 TRP A CA 1
ATOM 834 C C . TRP A 1 116 ? -4.422 7.181 -4.306 1.00 92.56 116 TRP A C 1
ATOM 836 O O . TRP A 1 116 ? -4.046 7.709 -5.349 1.00 92.56 116 TRP A O 1
ATOM 846 N N . ARG A 1 117 ? -3.781 7.316 -3.147 1.00 93.19 117 ARG A N 1
ATOM 847 C CA . ARG A 1 117 ? -2.478 7.969 -3.013 1.00 93.19 117 ARG A CA 1
ATOM 848 C C . ARG A 1 117 ? -1.672 7.337 -1.898 1.00 93.19 117 ARG A C 1
ATOM 850 O O . ARG A 1 117 ? -2.258 6.812 -0.945 1.00 93.19 117 ARG A O 1
ATOM 857 N N . GLU A 1 118 ? -0.355 7.427 -2.007 1.00 95.19 118 GLU A N 1
ATOM 858 C CA . GLU A 1 118 ? 0.544 7.080 -0.912 1.00 95.19 118 GLU A CA 1
ATOM 859 C C . GLU A 1 118 ? 0.368 8.102 0.218 1.00 95.19 118 GLU A C 1
ATOM 861 O O . GLU A 1 118 ? 0.221 9.303 -0.022 1.00 95.19 118 GLU A O 1
ATOM 866 N N . VAL A 1 119 ? 0.307 7.624 1.458 1.00 94.62 119 VAL A N 1
ATOM 867 C CA . VAL A 1 119 ? 0.237 8.479 2.654 1.00 94.62 119 VAL A CA 1
ATOM 868 C C . VAL A 1 119 ? 1.453 8.367 3.552 1.00 94.62 119 VAL A C 1
ATOM 870 O O . VAL A 1 119 ? 1.632 9.224 4.418 1.00 94.62 119 VAL A O 1
ATOM 873 N N . VAL A 1 120 ? 2.244 7.312 3.377 1.00 95.62 120 VAL A N 1
ATOM 874 C CA . VAL A 1 120 ? 3.526 7.115 4.042 1.00 95.62 120 VAL A CA 1
ATOM 875 C C . VAL A 1 120 ? 4.333 6.064 3.286 1.00 95.62 120 VAL A C 1
ATOM 877 O O . VAL A 1 120 ? 3.764 5.059 2.851 1.00 95.62 120 VAL A O 1
ATOM 880 N N . GLY A 1 121 ? 5.641 6.302 3.215 1.00 95.25 121 GLY A N 1
ATOM 881 C CA . GLY A 1 121 ? 6.680 5.341 2.874 1.00 95.25 121 GLY A CA 1
ATOM 882 C C . GLY A 1 121 ? 7.753 5.335 3.972 1.00 95.25 121 GLY A C 1
ATOM 883 O O . GLY A 1 121 ? 8.109 6.396 4.488 1.00 95.25 121 GLY A O 1
ATOM 884 N N . THR A 1 122 ? 8.228 4.160 4.379 1.00 93.88 122 THR A N 1
ATOM 885 C CA . THR A 1 122 ? 9.289 3.973 5.391 1.00 93.88 122 THR A CA 1
ATOM 886 C C . THR A 1 122 ? 10.172 2.791 5.009 1.00 93.88 122 THR A C 1
ATOM 888 O O . THR A 1 122 ? 9.682 1.878 4.357 1.00 93.88 122 THR A O 1
ATOM 891 N N . GLN A 1 123 ? 11.427 2.740 5.462 1.00 90.75 123 GLN A N 1
ATOM 892 C CA . GLN A 1 123 ? 12.299 1.597 5.148 1.00 90.75 123 GLN A CA 1
ATOM 893 C C . GLN A 1 123 ? 11.788 0.282 5.753 1.00 90.75 123 GLN A C 1
ATOM 895 O O . GLN A 1 123 ? 11.640 -0.694 5.026 1.00 90.75 123 GLN A O 1
ATOM 900 N N . ASP A 1 124 ? 11.440 0.285 7.045 1.00 84.56 124 ASP A N 1
ATOM 901 C CA . ASP A 1 124 ? 11.172 -0.966 7.769 1.00 84.56 124 ASP A CA 1
ATOM 902 C C . ASP A 1 124 ? 9.719 -1.100 8.235 1.00 84.56 124 ASP A C 1
ATOM 904 O O . ASP A 1 124 ? 9.051 -2.096 7.966 1.00 84.56 124 ASP A O 1
ATOM 908 N N . SER A 1 125 ? 9.206 -0.103 8.963 1.00 88.00 125 SER A N 1
ATOM 909 C CA . SER A 1 125 ? 7.896 -0.196 9.614 1.00 88.00 125 SER A CA 1
ATOM 910 C C . SER A 1 125 ? 7.154 1.133 9.654 1.00 88.00 125 SER A C 1
ATOM 912 O O . SER A 1 125 ? 7.733 2.206 9.838 1.00 88.00 125 SER A O 1
ATOM 914 N N . ILE A 1 126 ? 5.828 1.051 9.532 1.00 93.56 126 ILE A N 1
ATOM 915 C CA . ILE A 1 126 ? 4.975 2.235 9.565 1.00 93.56 126 ILE A CA 1
ATOM 916 C C . ILE A 1 126 ? 4.825 2.733 11.004 1.00 93.56 126 ILE A C 1
ATOM 918 O O . ILE A 1 126 ? 4.564 1.976 11.943 1.00 93.56 126 ILE A O 1
ATOM 922 N N . TYR A 1 127 ? 4.931 4.049 11.170 1.00 95.12 127 TYR A N 1
ATOM 923 C CA . TYR A 1 127 ? 4.845 4.688 12.475 1.00 95.12 127 TYR A CA 1
ATOM 924 C C . TYR A 1 127 ? 3.424 4.677 13.046 1.00 95.12 127 TYR A C 1
ATOM 926 O O . TYR A 1 127 ? 2.449 5.026 12.371 1.00 95.12 127 TYR A O 1
ATOM 934 N N . CYS A 1 128 ? 3.309 4.391 14.343 1.00 96.12 128 CYS A N 1
ATOM 935 C CA . CYS A 1 128 ? 2.032 4.371 15.055 1.00 96.12 128 CYS A CA 1
ATOM 936 C C . CYS A 1 128 ? 1.197 5.657 14.898 1.00 96.12 128 CYS A C 1
ATOM 938 O O . CYS A 1 128 ? -0.017 5.542 14.707 1.00 96.12 128 CYS A O 1
ATOM 940 N N . PRO A 1 129 ? 1.773 6.882 14.945 1.00 96.00 129 PRO A N 1
ATOM 941 C CA . PRO A 1 129 ? 1.001 8.106 14.733 1.00 96.00 129 PRO A CA 1
ATOM 942 C C . PRO A 1 129 ? 0.331 8.160 13.357 1.00 96.00 129 PRO A C 1
ATOM 944 O O . PRO A 1 129 ? -0.788 8.655 13.246 1.00 96.00 129 PRO A O 1
ATOM 947 N N . VAL A 1 130 ? 0.971 7.612 12.319 1.00 94.75 130 VAL A N 1
ATOM 948 C CA . VAL A 1 130 ? 0.416 7.563 10.961 1.00 94.75 130 VAL A CA 1
ATOM 949 C C . VAL A 1 130 ? -0.770 6.604 10.906 1.00 94.75 130 VAL A C 1
ATOM 951 O O . VAL A 1 130 ? -1.852 6.984 10.454 1.00 94.75 130 VAL A O 1
ATOM 954 N N . LEU A 1 131 ? -0.599 5.387 11.428 1.00 95.81 131 LEU A N 1
ATOM 955 C CA . LEU A 1 131 ? -1.657 4.375 11.442 1.00 95.81 131 LEU A CA 1
ATOM 956 C C . LEU A 1 131 ? -2.890 4.836 12.239 1.00 95.81 131 LEU A C 1
ATOM 958 O O . LEU A 1 131 ? -4.028 4.681 11.781 1.00 95.81 131 LEU A O 1
ATOM 962 N N . LYS A 1 132 ? -2.665 5.488 13.389 1.00 95.38 132 LYS A N 1
ATOM 963 C CA . LYS A 1 132 ? -3.716 6.109 14.211 1.00 95.38 132 LYS A CA 1
ATOM 964 C C . LYS A 1 132 ? -4.394 7.272 13.484 1.00 95.38 132 LYS A C 1
ATOM 966 O O . 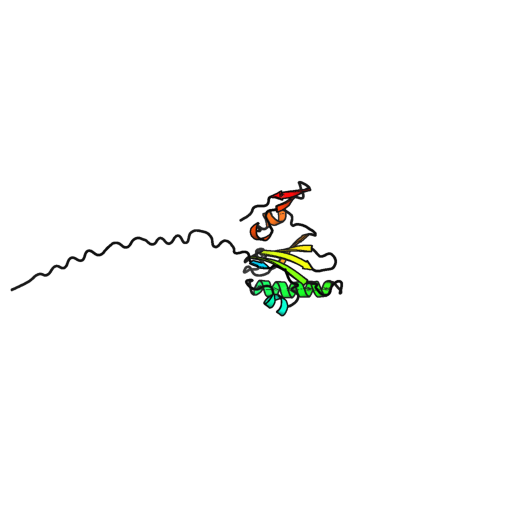LYS A 1 132 ? -5.620 7.294 13.389 1.00 95.38 132 LYS A O 1
ATOM 971 N N . ARG A 1 133 ? -3.622 8.204 12.905 1.00 93.94 133 ARG A N 1
ATOM 972 C CA . ARG A 1 133 ? -4.149 9.364 12.159 1.00 93.94 133 ARG A CA 1
ATOM 973 C C . ARG A 1 133 ? -5.081 8.935 11.032 1.00 93.94 133 ARG A C 1
ATOM 975 O O . ARG A 1 133 ? -6.141 9.530 10.850 1.00 93.94 133 ARG A O 1
ATOM 982 N N . TYR A 1 134 ? -4.689 7.910 10.281 1.00 92.44 134 TYR A N 1
ATOM 983 C CA . TYR A 1 134 ? -5.460 7.439 9.138 1.00 92.44 134 TYR A CA 1
ATOM 984 C C . TYR A 1 134 ? -6.487 6.370 9.477 1.00 92.44 134 TYR A C 1
ATOM 986 O O . TYR A 1 134 ? -7.193 5.955 8.565 1.00 92.44 134 TYR A O 1
ATOM 994 N N . LYS A 1 135 ? -6.630 5.951 10.737 1.00 94.12 135 LYS A N 1
ATOM 995 C CA . LYS A 1 135 ? -7.566 4.894 11.147 1.00 94.12 135 LYS A CA 1
ATOM 996 C C . LYS A 1 135 ? -7.381 3.583 10.350 1.00 94.12 135 LYS A C 1
ATOM 998 O O . LYS A 1 135 ? -8.346 3.017 9.832 1.00 94.12 135 LYS A O 1
ATOM 1003 N N . VAL A 1 136 ? -6.128 3.160 10.153 1.00 94.44 136 VAL A N 1
ATOM 1004 C CA . VAL A 1 136 ? -5.758 1.933 9.425 1.00 94.44 136 VAL A CA 1
ATOM 1005 C C . VAL A 1 136 ? -6.058 0.688 10.274 1.00 94.44 136 VAL A C 1
ATOM 1007 O O . VAL A 1 136 ? -5.539 0.606 11.383 1.00 94.44 136 VAL A O 1
ATOM 1010 N N . PRO A 1 137 ? -6.832 -0.299 9.806 1.00 94.56 137 PRO A N 1
ATOM 1011 C CA . PRO A 1 137 ? -7.087 -1.514 10.581 1.00 94.56 137 PRO A CA 1
ATOM 1012 C C . PRO A 1 137 ? -5.803 -2.317 10.827 1.00 94.56 137 PRO A C 1
ATOM 1014 O O . PRO A 1 137 ? -5.021 -2.511 9.896 1.00 94.56 137 PRO A O 1
ATOM 1017 N N . SER A 1 138 ? -5.601 -2.839 12.038 1.00 95.50 138 SER A N 1
ATOM 1018 C CA . SER A 1 138 ? -4.453 -3.708 12.356 1.00 95.50 138 SER A CA 1
ATOM 1019 C C . SER A 1 138 ? -4.474 -5.013 11.555 1.00 95.50 138 SER A C 1
ATOM 1021 O O . SER A 1 138 ? -3.427 -5.548 11.218 1.00 95.50 138 SER A O 1
ATOM 1023 N N . ALA A 1 139 ? -5.652 -5.480 11.129 1.00 94.81 139 ALA A N 1
ATOM 1024 C CA . ALA A 1 139 ? -5.771 -6.612 10.205 1.00 94.81 139 ALA A CA 1
ATOM 1025 C C . ALA A 1 139 ? -5.094 -6.374 8.835 1.00 94.81 139 ALA A C 1
ATOM 1027 O O . ALA A 1 139 ? -4.831 -7.329 8.115 1.00 94.81 139 ALA A O 1
ATOM 1028 N N . LEU A 1 140 ? -4.828 -5.115 8.456 1.00 95.31 140 LEU A N 1
ATOM 1029 C CA . LEU A 1 140 ? -4.157 -4.772 7.197 1.00 95.31 140 LEU A CA 1
ATOM 1030 C C . LEU A 1 140 ? -2.627 -4.722 7.326 1.00 95.31 140 LEU A C 1
ATOM 1032 O O . LEU A 1 140 ? -1.932 -5.106 6.394 1.00 95.31 140 LEU A O 1
ATOM 1036 N N . VAL A 1 141 ? -2.117 -4.184 8.438 1.00 94.44 141 VAL A N 1
ATOM 1037 C CA . VAL A 1 141 ? -0.697 -3.800 8.608 1.00 94.44 141 VAL A CA 1
ATOM 1038 C C . VAL A 1 141 ? 0.028 -4.585 9.704 1.00 94.44 141 VAL A C 1
ATOM 1040 O O . VAL A 1 141 ? 1.213 -4.366 9.924 1.00 94.44 141 VAL A O 1
ATOM 1043 N N . GLY A 1 142 ? -0.673 -5.481 10.401 1.00 93.56 142 GLY A N 1
ATOM 1044 C CA . GLY A 1 142 ? -0.162 -6.214 11.555 1.00 93.56 142 GLY A CA 1
ATOM 1045 C C . GLY A 1 142 ? -0.572 -5.604 12.899 1.00 93.56 142 GLY A C 1
ATOM 1046 O O . GLY A 1 142 ? -1.233 -4.565 12.984 1.00 93.56 142 GLY A O 1
ATOM 1047 N N . THR A 1 143 ? -0.192 -6.291 13.977 1.00 95.50 143 THR A N 1
ATOM 1048 C CA . THR A 1 143 ? -0.562 -5.958 15.364 1.00 95.50 143 THR A CA 1
ATOM 1049 C C . THR A 1 143 ? 0.503 -5.153 16.104 1.00 95.50 143 THR A C 1
ATOM 1051 O O . THR A 1 143 ? 0.431 -5.010 17.324 1.00 95.50 143 THR A O 1
ATOM 1054 N N . THR A 1 144 ? 1.510 -4.640 15.400 1.00 96.06 144 THR A N 1
ATOM 1055 C CA . THR A 1 144 ? 2.581 -3.813 15.965 1.00 96.06 144 THR A CA 1
ATOM 1056 C C . THR A 1 144 ? 2.918 -2.647 15.037 1.00 96.06 144 THR A C 1
ATOM 1058 O O . THR A 1 144 ? 2.600 -2.664 13.849 1.00 96.06 144 THR A O 1
ATOM 1061 N N . CYS A 1 145 ? 3.522 -1.595 15.586 1.00 95.88 145 CYS A N 1
ATOM 1062 C CA . CYS A 1 145 ? 4.012 -0.444 14.827 1.00 95.88 145 CYS A CA 1
ATOM 1063 C C . CYS A 1 145 ? 5.178 0.236 15.548 1.00 95.88 145 CYS A C 1
ATOM 1065 O O . CYS A 1 145 ? 5.340 0.090 16.760 1.00 95.88 145 CYS A O 1
ATOM 1067 N N . TRP A 1 146 ? 5.970 1.024 14.821 1.00 95.94 146 TRP A N 1
ATOM 1068 C CA . TRP A 1 146 ? 7.080 1.768 15.415 1.00 95.94 146 TRP A CA 1
ATOM 1069 C C . TRP A 1 146 ? 6.611 3.044 16.120 1.00 95.94 146 TRP A C 1
ATOM 1071 O O . TRP A 1 146 ? 5.875 3.864 15.555 1.00 95.94 146 TRP A O 1
ATOM 1081 N N . SER A 1 147 ? 7.056 3.236 17.360 1.00 95.75 147 SER A N 1
ATOM 1082 C CA . SER A 1 147 ? 6.802 4.437 18.152 1.00 95.75 147 SER A CA 1
ATOM 1083 C C . SER A 1 147 ? 8.027 5.355 18.135 1.00 95.75 147 SER A C 1
ATOM 1085 O O . SER A 1 147 ? 8.988 5.085 18.857 1.00 95.75 147 SER A O 1
ATOM 1087 N N . PRO A 1 148 ? 8.008 6.487 17.404 1.00 91.62 148 PRO A N 1
ATOM 1088 C CA . PRO A 1 148 ? 9.152 7.403 17.381 1.00 91.62 148 PRO A CA 1
ATOM 1089 C C . PRO A 1 148 ? 9.442 8.031 18.755 1.00 91.62 148 PRO A C 1
ATOM 1091 O O . PRO A 1 148 ? 10.589 8.335 19.058 1.00 91.62 148 PRO A O 1
ATOM 1094 N N . HIS A 1 149 ? 8.425 8.180 19.613 1.00 93.62 149 HIS A N 1
ATOM 1095 C CA . HIS A 1 149 ? 8.595 8.707 20.971 1.00 93.62 149 HIS A CA 1
ATOM 1096 C C . HIS A 1 149 ? 9.302 7.727 21.908 1.00 93.62 149 HIS A C 1
ATOM 1098 O O . HIS A 1 149 ? 10.064 8.152 22.769 1.00 93.62 149 HIS A O 1
ATOM 1104 N N . ARG A 1 150 ? 9.032 6.426 21.756 1.00 94.50 150 ARG A N 1
ATOM 1105 C CA . ARG A 1 150 ? 9.615 5.378 22.608 1.00 94.50 150 ARG A CA 1
ATOM 1106 C C . ARG A 1 150 ? 10.851 4.723 21.997 1.00 94.50 150 ARG A C 1
ATOM 1108 O O . ARG A 1 150 ? 11.565 4.032 22.703 1.00 94.50 150 ARG A O 1
ATOM 1115 N N . LYS A 1 151 ? 11.112 4.975 20.709 1.00 94.56 151 LYS A N 1
ATOM 1116 C CA . LYS A 1 151 ? 12.188 4.356 19.923 1.00 94.56 151 LYS A CA 1
ATOM 1117 C C . LYS A 1 151 ? 12.128 2.823 19.960 1.00 94.56 151 LYS A C 1
ATOM 1119 O O . LYS A 1 151 ? 13.154 2.159 20.038 1.00 94.56 151 LYS A O 1
ATOM 1124 N N . GLU A 1 152 ? 10.915 2.279 19.913 1.00 95.94 152 GLU A N 1
ATOM 1125 C CA . GLU A 1 152 ? 10.663 0.839 19.955 1.00 95.94 152 GLU A CA 1
ATOM 1126 C C . GLU A 1 152 ? 9.397 0.473 19.164 1.00 95.94 152 GLU A C 1
ATOM 1128 O O . GLU A 1 152 ? 8.522 1.315 18.913 1.00 95.94 152 GLU A O 1
ATOM 1133 N N . THR A 1 153 ? 9.285 -0.804 18.804 1.00 96.06 153 THR A N 1
ATOM 1134 C CA . THR A 1 153 ? 8.064 -1.397 18.251 1.00 96.06 153 THR A CA 1
ATOM 1135 C C . THR A 1 153 ? 7.086 -1.690 19.384 1.00 96.06 153 THR A C 1
ATOM 1137 O O . THR A 1 153 ? 7.414 -2.424 20.311 1.00 96.06 153 THR A O 1
ATOM 1140 N N . ILE A 1 154 ? 5.874 -1.142 19.302 1.00 96.38 154 ILE A N 1
ATOM 1141 C CA . ILE A 1 154 ? 4.830 -1.306 20.322 1.00 96.38 154 ILE A CA 1
ATOM 1142 C C . ILE A 1 154 ? 3.586 -1.999 19.751 1.00 96.38 154 ILE A C 1
ATOM 1144 O O . ILE A 1 154 ? 3.378 -1.975 18.532 1.00 96.38 154 ILE A O 1
ATOM 1148 N N . PRO A 1 155 ? 2.720 -2.575 20.608 1.00 97.25 155 PRO A N 1
ATOM 1149 C CA . PRO A 1 155 ? 1.433 -3.110 20.180 1.00 97.25 155 PRO A CA 1
ATOM 1150 C C . PRO A 1 155 ? 0.556 -2.074 19.467 1.00 97.25 155 PRO A C 1
ATOM 1152 O O . PRO A 1 155 ? 0.497 -0.896 19.837 1.00 97.25 155 PRO A O 1
ATOM 1155 N N . TYR A 1 156 ? -0.170 -2.546 18.459 1.00 96.00 156 TYR A N 1
ATOM 1156 C CA . TYR A 1 156 ? -1.085 -1.772 17.641 1.00 96.00 156 TYR A CA 1
ATOM 1157 C C . TYR A 1 156 ? -2.389 -2.531 17.416 1.00 96.00 156 TYR A C 1
ATOM 1159 O O . TYR A 1 156 ? -2.424 -3.574 16.765 1.00 96.00 156 TYR A O 1
ATOM 1167 N N . HIS A 1 157 ? -3.481 -1.957 17.909 1.00 94.69 157 HIS A N 1
ATOM 1168 C CA . HIS A 1 157 ? -4.815 -2.513 17.746 1.00 94.69 157 HIS A CA 1
ATOM 1169 C C . HIS A 1 157 ? -5.750 -1.427 17.237 1.00 94.69 157 HIS A C 1
ATOM 1171 O O . HIS A 1 157 ? -5.923 -0.389 17.879 1.00 94.69 157 HIS A O 1
ATOM 1177 N N . GLN A 1 158 ? -6.335 -1.662 16.066 1.00 91.69 158 GLN A N 1
ATOM 1178 C CA . GLN A 1 158 ? -7.359 -0.794 15.508 1.00 91.69 158 GLN A CA 1
ATOM 1179 C C . GLN A 1 158 ? -8.290 -1.601 14.608 1.00 91.69 158 GLN A C 1
ATOM 1181 O O . GLN A 1 158 ? -7.824 -2.331 13.734 1.00 91.69 158 GLN A O 1
ATOM 1186 N N . ALA A 1 159 ? -9.593 -1.456 14.841 1.00 84.75 159 ALA A N 1
ATOM 1187 C CA . ALA A 1 159 ? -10.643 -2.110 14.064 1.00 84.75 159 ALA A CA 1
ATOM 1188 C C . ALA A 1 159 ? -10.832 -1.482 12.670 1.00 84.75 159 ALA A C 1
ATOM 1190 O O . ALA A 1 159 ? -10.615 -0.255 12.519 1.00 84.75 159 ALA A O 1
#

Sequence (159 aa):
MSALVLAAGLGAAAPAVTGSASAATARRVVHFEPPHSVHNARTAARFLHGTSPAFRRFAAEEGARIRREDGGCQGNSGLYVQAFTRGYAFGSVGTCGGYVALWTNRLKGGGKGGHWREVVGTQDSIYCPVLKRYKVPSALVGTTCWSPHRKETIPYHQA

Radius of gyration: 25.2 Å; chains: 1; bounding box: 104×38×40 Å